Protein AF-A0A2V5TYE3-F1 (afdb_monomer_lite)

Secondary structure (DSSP, 8-state):
-HHHHHHHHHHHHHHHHHHHHHHHTT--HHHHHHHHHHHHHHHHHTTGGGT----TTHHHHHHHHHHHHHHHHT--

Foldseek 3Di:
DVVVVVLVVVCVVCVVVQLVVLVVVVDDNVVSNVLSVVLSVVCVVVPPVVPDDPPPPVVVVVSVVSSVVSVVVVVD

Sequence (76 aa):
MQARDALARLCRTYWYPLYAYVRRQGHSPHDAQDLTQEFFARLLAKNYLGDVDRSKGRFRSFLLASLKHFLANEWD

Radius of gyration: 12.4 Å; chains: 1; bounding box: 36×23×32 Å

pLDDT: mean 78.53, std 13.03, range [48.16, 93.19]

Structure (mmCIF, N/CA/C/O backbone):
data_AF-A0A2V5TYE3-F1
#
_entry.id   AF-A0A2V5TYE3-F1
#
loop_
_atom_site.group_PDB
_atom_site.id
_atom_site.type_symbol
_atom_site.label_atom_id
_atom_site.label_alt_id
_atom_site.label_comp_id
_atom_site.label_asym_id
_atom_site.label_entity_id
_atom_site.label_seq_id
_atom_site.pdbx_PDB_ins_code
_atom_site.Cartn_x
_atom_site.Cartn_y
_atom_site.Cartn_z
_atom_site.occupancy
_atom_site.B_iso_or_equiv
_atom_site.auth_seq_id
_atom_site.auth_comp_id
_atom_site.auth_asym_id
_atom_site.auth_atom_id
_atom_site.pdbx_PDB_model_num
ATOM 1 N N . MET A 1 1 ? -19.651 -7.629 11.193 1.00 52.25 1 MET A N 1
ATOM 2 C CA . MET A 1 1 ? -19.620 -7.362 9.733 1.00 52.25 1 MET A CA 1
ATOM 3 C C . MET A 1 1 ? -18.945 -6.039 9.336 1.00 52.25 1 MET A C 1
ATOM 5 O O . MET A 1 1 ? -18.371 -5.991 8.262 1.00 52.25 1 MET A O 1
ATOM 9 N N . GLN A 1 2 ? -18.883 -5.009 10.191 1.00 58.69 2 GLN A N 1
ATOM 10 C CA . GLN A 1 2 ? -18.354 -3.677 9.821 1.00 58.69 2 GLN A CA 1
ATOM 11 C C . GLN A 1 2 ? -16.860 -3.623 9.426 1.00 58.69 2 GLN A C 1
ATOM 13 O O . GLN A 1 2 ? -16.454 -2.740 8.670 1.00 58.69 2 GLN A O 1
ATOM 18 N N . ALA A 1 3 ? -16.029 -4.555 9.909 1.00 58.78 3 ALA A N 1
ATOM 19 C CA . ALA A 1 3 ? -14.593 -4.556 9.623 1.00 58.78 3 ALA A CA 1
ATOM 20 C C . ALA A 1 3 ? -14.282 -4.804 8.135 1.00 58.78 3 ALA A C 1
ATOM 22 O O . ALA A 1 3 ? -13.446 -4.102 7.576 1.00 58.78 3 ALA A O 1
ATOM 23 N N . ARG A 1 4 ? -14.996 -5.732 7.477 1.00 61.75 4 ARG A N 1
ATOM 24 C CA . ARG A 1 4 ? -14.808 -6.062 6.050 1.00 61.75 4 ARG A CA 1
ATOM 25 C C . ARG A 1 4 ? -15.248 -4.930 5.117 1.00 61.75 4 ARG A C 1
ATOM 27 O O . ARG A 1 4 ? -14.568 -4.662 4.133 1.00 61.75 4 ARG A O 1
ATOM 34 N N . ASP A 1 5 ? -16.321 -4.220 5.448 1.00 67.94 5 ASP A N 1
ATOM 35 C CA . ASP A 1 5 ? -16.813 -3.116 4.611 1.00 67.94 5 ASP A CA 1
ATOM 36 C C . ASP A 1 5 ? -15.941 -1.864 4.730 1.00 67.94 5 ASP A C 1
ATOM 38 O O . ASP A 1 5 ? -15.630 -1.204 3.733 1.00 67.94 5 ASP A O 1
ATOM 42 N N . ALA A 1 6 ? -15.484 -1.555 5.948 1.00 66.88 6 ALA A N 1
ATOM 43 C CA . ALA A 1 6 ? -14.511 -0.491 6.167 1.00 66.88 6 ALA A CA 1
ATOM 44 C C . ALA A 1 6 ? -13.210 -0.781 5.407 1.00 66.88 6 ALA A C 1
ATOM 46 O O . ALA A 1 6 ? -12.633 0.112 4.788 1.00 66.88 6 ALA A O 1
ATOM 47 N N . LEU A 1 7 ? -12.792 -2.044 5.407 1.00 67.56 7 LEU A N 1
ATOM 48 C CA . LEU A 1 7 ? -11.623 -2.516 4.692 1.00 67.56 7 LEU A CA 1
ATOM 49 C C . LEU A 1 7 ? -11.760 -2.384 3.175 1.00 67.56 7 LEU A C 1
ATOM 51 O O . LEU A 1 7 ? -10.882 -1.817 2.533 1.00 67.56 7 LEU A O 1
ATOM 55 N N . ALA A 1 8 ? -12.881 -2.827 2.607 1.00 76.44 8 ALA A N 1
ATOM 56 C CA . ALA A 1 8 ? -13.144 -2.700 1.178 1.00 76.44 8 ALA A CA 1
ATOM 57 C C . ALA A 1 8 ? -13.133 -1.228 0.726 1.00 76.44 8 ALA A C 1
ATOM 59 O O . ALA A 1 8 ? -12.591 -0.905 -0.335 1.00 76.44 8 ALA A O 1
ATOM 60 N N . ARG A 1 9 ? -13.667 -0.313 1.549 1.00 78.44 9 ARG A N 1
ATOM 61 C CA . ARG A 1 9 ? -13.564 1.137 1.308 1.00 78.44 9 ARG A CA 1
ATOM 62 C C . ARG A 1 9 ? -12.127 1.639 1.359 1.00 78.44 9 ARG A C 1
ATOM 64 O O . ARG A 1 9 ? -11.750 2.436 0.502 1.00 78.44 9 ARG A O 1
ATOM 71 N N . LEU A 1 10 ? -11.329 1.192 2.328 1.00 75.19 10 LEU A N 1
ATOM 72 C CA . LEU A 1 10 ? -9.916 1.565 2.430 1.00 75.19 10 LEU A CA 1
ATOM 73 C C . LEU A 1 10 ? -9.121 1.068 1.223 1.00 75.19 10 LEU A C 1
ATOM 75 O O . LEU A 1 10 ? -8.435 1.877 0.604 1.00 75.19 10 LEU A O 1
ATOM 79 N N . CYS A 1 11 ? -9.278 -0.201 0.840 1.00 79.88 11 CYS A N 1
ATOM 80 C CA . CYS A 1 11 ? -8.656 -0.756 -0.358 1.00 79.88 11 CYS A CA 1
ATOM 81 C C . CYS A 1 11 ? -9.012 0.090 -1.581 1.00 79.88 11 CYS A C 1
ATOM 83 O O . CYS A 1 11 ? -8.113 0.601 -2.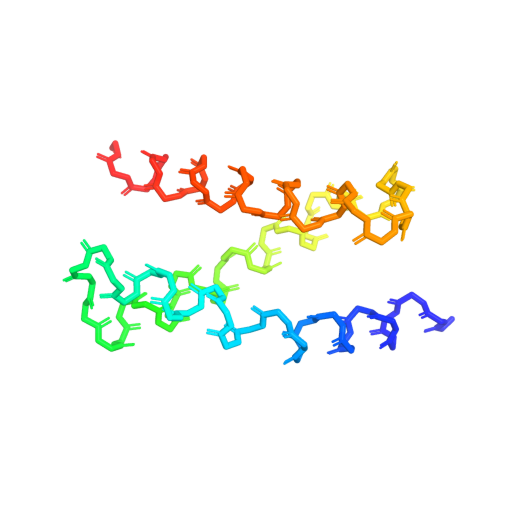226 1.00 79.88 11 CYS A O 1
ATOM 85 N N . ARG A 1 12 ? -10.295 0.371 -1.845 1.00 81.50 12 ARG A N 1
ATOM 86 C CA . ARG A 1 12 ? -10.697 1.199 -3.001 1.00 81.50 12 ARG A CA 1
ATOM 87 C C . ARG A 1 12 ? -10.168 2.636 -2.952 1.00 81.50 12 ARG A C 1
ATOM 89 O O . ARG A 1 12 ? -9.828 3.191 -3.989 1.00 81.50 12 ARG A O 1
ATOM 96 N N . THR A 1 13 ? -10.090 3.234 -1.763 1.00 85.06 13 THR A N 1
ATOM 97 C CA . THR A 1 13 ? -9.633 4.624 -1.589 1.00 85.06 13 THR A CA 1
ATOM 98 C C . THR A 1 13 ? -8.123 4.751 -1.782 1.00 85.06 13 THR A C 1
ATOM 100 O O . THR A 1 13 ? -7.652 5.721 -2.370 1.00 85.06 13 THR A O 1
ATOM 103 N N . TYR A 1 14 ? -7.361 3.779 -1.278 1.00 85.62 14 TYR A N 1
ATOM 104 C CA . TYR A 1 14 ? -5.900 3.823 -1.267 1.00 85.62 14 TYR A CA 1
ATOM 105 C C . TYR A 1 14 ? -5.251 3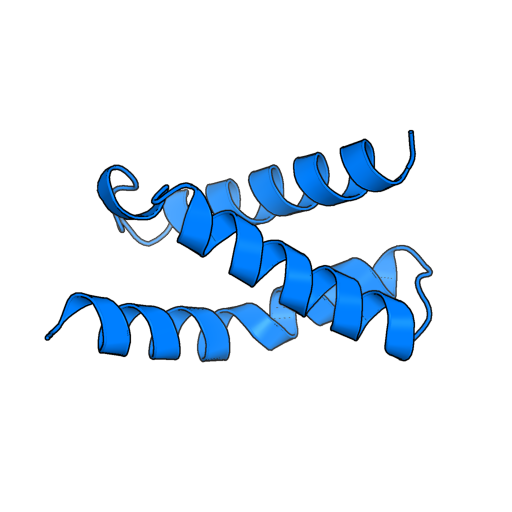.022 -2.398 1.00 85.62 14 TYR A C 1
ATOM 107 O O . TYR A 1 14 ? -4.070 3.226 -2.652 1.00 85.62 14 TYR A O 1
ATOM 115 N N . TRP A 1 15 ? -6.007 2.204 -3.135 1.00 87.38 15 TRP A N 1
ATOM 116 C CA . TRP A 1 15 ? -5.511 1.436 -4.278 1.00 87.38 15 TRP A CA 1
ATOM 117 C C . TRP A 1 15 ? -4.768 2.307 -5.287 1.00 87.38 15 TRP A C 1
ATOM 119 O O . TRP A 1 15 ? -3.590 2.093 -5.551 1.00 87.38 15 TRP A O 1
ATOM 129 N N . TYR A 1 16 ? -5.449 3.321 -5.828 1.00 87.75 16 TYR A N 1
ATOM 130 C CA . TYR A 1 16 ? -4.890 4.156 -6.887 1.00 87.75 16 TYR A CA 1
ATOM 131 C C . TYR A 1 16 ? -3.669 4.978 -6.429 1.00 87.75 16 TYR A C 1
ATOM 133 O O . TYR A 1 16 ? -2.665 4.964 -7.139 1.00 87.75 16 TYR A O 1
ATOM 141 N N . PRO A 1 17 ? -3.677 5.636 -5.249 1.00 89.88 17 PRO A N 1
ATOM 142 C CA . PRO A 1 17 ? -2.488 6.302 -4.718 1.00 89.88 17 PRO A CA 1
ATOM 143 C C . PRO A 1 17 ? -1.270 5.386 -4.550 1.00 89.88 17 PRO A C 1
ATOM 145 O O . PRO A 1 17 ? -0.160 5.799 -4.880 1.00 89.88 17 PRO A O 1
ATOM 148 N N . LEU A 1 18 ? -1.462 4.161 -4.046 1.00 89.38 18 LEU A N 1
ATOM 149 C CA . LEU A 1 18 ? -0.362 3.212 -3.847 1.00 89.38 18 LEU A CA 1
ATOM 150 C C . LEU A 1 18 ? 0.143 2.684 -5.188 1.00 89.38 18 LEU A C 1
ATOM 152 O O . LEU A 1 18 ? 1.336 2.761 -5.449 1.00 89.38 18 LEU A O 1
ATOM 156 N N . TYR A 1 19 ? -0.758 2.265 -6.075 1.00 90.94 19 TYR A N 1
ATOM 157 C CA . TYR A 1 19 ? -0.406 1.844 -7.429 1.00 90.94 19 TYR A CA 1
ATOM 158 C C . TYR A 1 19 ? 0.383 2.930 -8.173 1.00 90.94 19 TYR A C 1
ATOM 160 O O . TYR A 1 19 ? 1.444 2.660 -8.728 1.00 90.94 19 TYR A O 1
ATOM 168 N N . ALA A 1 20 ? -0.082 4.183 -8.138 1.00 91.69 20 ALA A N 1
ATOM 169 C CA . ALA A 1 20 ? 0.622 5.304 -8.756 1.00 91.69 20 ALA A CA 1
ATOM 170 C C . ALA A 1 20 ? 2.007 5.539 -8.129 1.00 91.69 20 ALA A C 1
ATOM 172 O O . ALA A 1 20 ? 2.939 5.922 -8.834 1.00 91.69 20 ALA A O 1
ATOM 173 N N . TYR A 1 21 ? 2.160 5.301 -6.823 1.00 90.50 21 TYR A N 1
ATOM 174 C CA . TYR A 1 21 ? 3.456 5.358 -6.1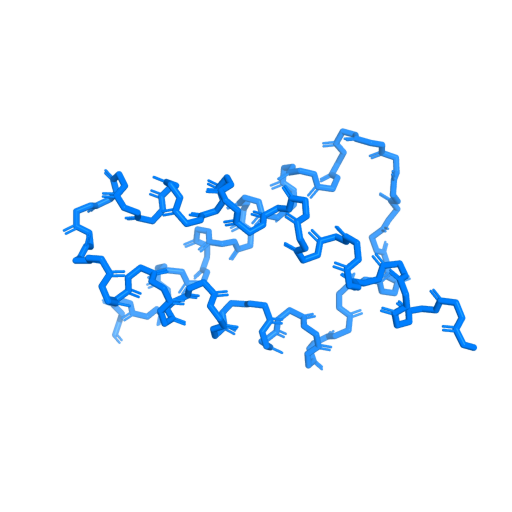51 1.00 90.50 21 TYR A CA 1
ATOM 175 C C . TYR A 1 21 ? 4.401 4.252 -6.640 1.00 90.50 21 TYR A C 1
ATOM 177 O O . TYR A 1 21 ? 5.527 4.564 -7.018 1.00 90.50 21 TYR A O 1
ATOM 185 N N . VAL A 1 22 ? 3.939 2.999 -6.724 1.00 90.94 22 VAL A N 1
ATOM 186 C CA . VAL A 1 22 ? 4.744 1.873 -7.238 1.00 90.94 22 VAL A CA 1
ATOM 187 C C . VAL A 1 22 ? 5.119 2.088 -8.710 1.00 90.94 22 VAL A C 1
ATOM 189 O O . VAL A 1 22 ? 6.280 1.947 -9.084 1.00 90.94 22 VAL A O 1
ATOM 192 N N . ARG A 1 23 ? 4.181 2.558 -9.543 1.00 91.75 23 ARG A N 1
ATOM 193 C CA . ARG A 1 23 ? 4.450 2.937 -10.945 1.00 91.75 23 ARG A CA 1
ATOM 194 C C . ARG A 1 23 ? 5.523 4.014 -11.073 1.00 91.75 23 ARG A C 1
ATOM 196 O O . ARG A 1 23 ? 6.315 3.982 -12.009 1.00 91.75 23 ARG A O 1
ATOM 203 N N . ARG A 1 24 ? 5.562 4.968 -10.139 1.00 90.44 24 ARG A N 1
ATOM 204 C CA . ARG A 1 24 ? 6.584 6.025 -10.102 1.00 90.44 24 ARG A CA 1
ATOM 205 C C . ARG A 1 24 ? 7.966 5.528 -9.688 1.00 90.44 24 ARG A C 1
ATOM 207 O O . ARG A 1 24 ? 8.929 6.242 -9.934 1.00 90.44 24 ARG A O 1
ATOM 214 N N . GLN A 1 25 ? 8.075 4.338 -9.101 1.00 87.62 25 GLN A N 1
ATOM 215 C CA . GLN A 1 25 ? 9.363 3.713 -8.792 1.00 87.62 25 GLN A CA 1
ATOM 216 C C . GLN A 1 25 ? 9.977 2.959 -9.984 1.00 87.62 25 GLN A C 1
ATOM 218 O O . GLN A 1 25 ? 11.074 2.431 -9.861 1.00 87.62 25 GLN A O 1
ATOM 223 N N . GLY A 1 26 ? 9.311 2.939 -11.146 1.00 89.88 26 GLY A N 1
ATOM 224 C CA . GLY A 1 26 ? 9.829 2.308 -12.366 1.00 89.88 26 GLY A CA 1
ATOM 225 C C . GLY A 1 26 ? 9.286 0.905 -12.637 1.00 89.88 26 GLY A C 1
ATOM 226 O O . GLY A 1 26 ? 9.635 0.311 -13.651 1.00 89.88 26 GLY A O 1
ATOM 227 N N . HIS A 1 27 ? 8.395 0.393 -11.784 1.00 90.06 27 HIS A N 1
ATOM 228 C CA . HIS A 1 27 ? 7.733 -0.890 -12.008 1.00 90.06 27 HIS A CA 1
ATOM 229 C C . HIS A 1 27 ? 6.799 -0.855 -13.223 1.00 90.06 27 HIS A C 1
ATOM 231 O O . HIS A 1 27 ? 6.129 0.154 -13.503 1.00 90.06 27 HIS A O 1
ATOM 237 N N . SER A 1 28 ? 6.721 -1.990 -13.923 1.00 93.19 28 SER A N 1
ATOM 238 C CA . SER A 1 28 ? 5.790 -2.159 -15.032 1.00 93.19 28 SER A CA 1
ATOM 239 C C . SER A 1 28 ? 4.334 -2.048 -14.543 1.00 93.19 28 SER A C 1
ATOM 241 O O . SER A 1 28 ? 4.058 -2.158 -13.344 1.00 93.19 28 SER A O 1
ATOM 243 N N . PRO A 1 29 ? 3.362 -1.800 -15.441 1.00 91.62 29 PRO A N 1
ATOM 244 C CA . PRO A 1 29 ? 1.949 -1.787 -15.074 1.00 91.62 29 PRO A CA 1
ATOM 245 C C . PRO A 1 29 ? 1.499 -3.055 -14.346 1.00 91.62 29 PRO A C 1
ATOM 247 O O . PRO A 1 29 ? 0.744 -2.951 -13.382 1.00 91.62 29 PRO A O 1
ATOM 250 N N . HIS A 1 30 ? 1.981 -4.212 -14.804 1.00 92.44 30 HIS A N 1
ATOM 251 C CA . HIS A 1 30 ? 1.622 -5.516 -14.261 1.00 92.44 30 HIS A CA 1
ATOM 252 C C . HIS A 1 30 ? 2.237 -5.709 -12.872 1.00 92.44 30 HIS A C 1
ATOM 254 O O . HIS A 1 30 ? 1.504 -5.896 -11.906 1.00 92.44 30 HIS A O 1
ATOM 260 N N . ASP A 1 31 ? 3.550 -5.492 -12.739 1.00 90.62 31 ASP A N 1
ATOM 261 C CA . ASP A 1 31 ? 4.243 -5.633 -11.451 1.00 90.62 31 ASP A CA 1
ATOM 262 C C . ASP A 1 31 ? 3.678 -4.672 -10.408 1.00 90.62 31 ASP A C 1
ATOM 264 O O . ASP A 1 31 ? 3.466 -5.037 -9.258 1.00 90.62 31 ASP A O 1
ATOM 268 N N . ALA A 1 32 ? 3.374 -3.430 -10.794 1.00 91.38 32 ALA A N 1
ATOM 269 C CA . ALA A 1 32 ? 2.790 -2.469 -9.868 1.00 91.38 32 ALA A CA 1
ATOM 270 C C . ALA A 1 32 ? 1.394 -2.892 -9.390 1.00 91.38 32 ALA A C 1
ATOM 272 O O . ALA A 1 32 ? 1.012 -2.580 -8.259 1.00 91.38 32 ALA A O 1
ATOM 273 N N . GLN A 1 33 ? 0.623 -3.574 -10.236 1.00 91.12 33 GLN A N 1
ATOM 274 C CA . GLN A 1 33 ? -0.688 -4.099 -9.876 1.00 91.12 33 GLN A CA 1
ATOM 275 C C . GLN A 1 33 ? -0.557 -5.288 -8.918 1.00 91.12 33 GLN A C 1
ATOM 277 O O . GLN A 1 33 ? -1.221 -5.285 -7.878 1.00 91.12 33 GLN A O 1
ATOM 282 N N . ASP A 1 34 ? 0.347 -6.220 -9.218 1.00 91.56 34 ASP A N 1
ATOM 283 C CA . ASP A 1 34 ? 0.633 -7.396 -8.393 1.00 91.56 34 ASP A CA 1
ATOM 284 C C . ASP A 1 34 ? 1.191 -6.994 -7.023 1.00 91.56 34 ASP A C 1
ATOM 286 O O . ASP A 1 34 ? 0.628 -7.363 -5.994 1.00 91.56 34 ASP A O 1
ATOM 290 N N . LEU A 1 35 ? 2.199 -6.117 -6.984 1.00 90.88 35 LEU A N 1
ATOM 291 C CA . LEU A 1 35 ? 2.777 -5.584 -5.744 1.00 90.88 35 LEU A CA 1
ATOM 292 C C . LEU A 1 35 ? 1.732 -4.863 -4.886 1.00 90.88 35 LEU A C 1
ATOM 294 O O . LEU A 1 35 ? 1.743 -4.970 -3.661 1.00 90.88 35 LEU A O 1
ATOM 298 N N . THR A 1 36 ? 0.802 -4.136 -5.512 1.00 90.81 36 THR A N 1
ATOM 299 C CA . THR A 1 36 ? -0.283 -3.474 -4.775 1.00 90.81 36 THR A CA 1
ATOM 300 C C . THR A 1 36 ? -1.274 -4.500 -4.210 1.00 90.81 36 THR A C 1
ATOM 302 O O . THR A 1 36 ? -1.710 -4.339 -3.068 1.00 90.81 36 THR A O 1
ATOM 305 N N . GLN A 1 37 ? -1.621 -5.559 -4.959 1.00 88.62 37 GLN A N 1
ATOM 306 C CA . GLN A 1 37 ? -2.478 -6.648 -4.459 1.00 88.62 37 GLN A CA 1
ATOM 307 C C . GLN A 1 37 ? -1.823 -7.373 -3.283 1.00 88.62 37 GLN A C 1
ATOM 309 O O . GLN A 1 37 ? -2.441 -7.493 -2.223 1.00 88.62 37 GLN A O 1
ATOM 314 N N . GLU A 1 38 ? -0.574 -7.798 -3.456 1.00 90.06 38 GLU A N 1
ATOM 315 C CA . GLU A 1 38 ? 0.226 -8.511 -2.462 1.00 90.06 38 GLU A CA 1
ATOM 316 C C . GLU A 1 38 ? 0.385 -7.674 -1.183 1.00 90.06 38 GLU A C 1
ATOM 318 O O . GLU A 1 38 ? 0.152 -8.163 -0.075 1.00 90.06 38 GLU A O 1
ATOM 323 N N . PHE A 1 39 ? 0.669 -6.373 -1.321 1.00 88.75 39 PHE 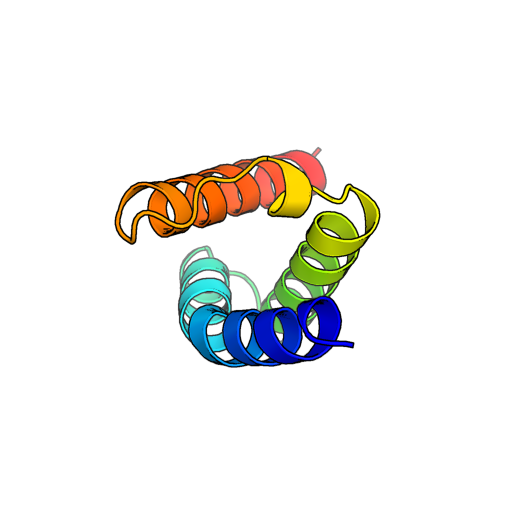A N 1
ATOM 324 C CA . PHE A 1 39 ? 0.743 -5.451 -0.189 1.00 88.75 39 PHE A CA 1
ATOM 325 C C . PHE A 1 39 ? -0.556 -5.435 0.623 1.00 88.75 39 PHE A C 1
ATOM 327 O O . PHE A 1 39 ? -0.522 -5.574 1.849 1.00 88.75 39 PHE A O 1
ATOM 334 N N . PHE A 1 40 ? -1.713 -5.290 -0.036 1.00 85.31 40 PHE A N 1
ATOM 335 C CA . PHE A 1 40 ? -2.991 -5.346 0.668 1.00 85.31 40 PHE A CA 1
ATOM 336 C C . PHE A 1 40 ? -3.217 -6.726 1.290 1.00 85.31 40 PHE A C 1
ATOM 338 O O . PHE A 1 40 ? -3.589 -6.784 2.456 1.00 85.31 40 PHE A O 1
ATOM 345 N N . ALA A 1 41 ? -2.941 -7.825 0.587 1.00 85.56 41 ALA A N 1
ATOM 346 C CA . ALA A 1 41 ? -3.093 -9.176 1.128 1.00 85.56 41 ALA A CA 1
ATOM 347 C C . ALA A 1 41 ? -2.285 -9.374 2.425 1.00 85.56 41 ALA A C 1
ATOM 349 O O . ALA A 1 41 ? -2.837 -9.823 3.435 1.00 85.56 41 ALA A O 1
ATOM 350 N N . ARG A 1 42 ? -1.017 -8.942 2.452 1.00 84.44 42 ARG A N 1
ATOM 351 C CA . ARG A 1 42 ? -0.161 -9.000 3.649 1.00 84.44 42 ARG A CA 1
ATOM 352 C C . ARG A 1 42 ? -0.620 -8.047 4.752 1.00 84.44 42 ARG A C 1
ATOM 354 O O . ARG A 1 42 ? -0.594 -8.419 5.927 1.00 84.44 42 ARG A O 1
ATOM 361 N N . LEU A 1 43 ? -1.080 -6.846 4.397 1.00 80.19 43 LEU A N 1
ATOM 362 C CA . LEU A 1 43 ? -1.635 -5.876 5.348 1.00 80.19 43 LEU A CA 1
ATOM 363 C C . LEU A 1 43 ? -2.863 -6.444 6.078 1.00 80.19 43 LEU A C 1
ATOM 365 O O . LEU A 1 43 ? -3.031 -6.219 7.279 1.00 80.19 43 LEU A O 1
ATOM 369 N N . LEU A 1 44 ? -3.697 -7.202 5.361 1.00 76.56 44 LEU A N 1
ATOM 370 C CA . LEU A 1 44 ? -4.858 -7.899 5.913 1.00 76.56 44 LEU A CA 1
ATOM 371 C C . LEU A 1 44 ? -4.463 -9.101 6.763 1.00 76.56 44 LEU A C 1
ATOM 373 O O . LEU A 1 44 ? -4.988 -9.255 7.864 1.00 76.56 44 LEU A O 1
ATOM 377 N N . ALA A 1 45 ? -3.524 -9.917 6.281 1.00 79.62 45 ALA A N 1
ATOM 378 C CA . ALA A 1 45 ? -3.051 -11.101 6.990 1.00 79.62 45 ALA A CA 1
ATOM 379 C C . ALA A 1 45 ? -2.406 -10.750 8.339 1.00 79.62 45 ALA A C 1
ATOM 381 O O . ALA A 1 45 ? -2.628 -11.441 9.330 1.00 79.62 45 ALA A O 1
ATOM 382 N N . LYS A 1 46 ? -1.655 -9.642 8.407 1.00 70.25 46 LYS A N 1
ATOM 383 C CA . LYS A 1 46 ? -1.005 -9.185 9.644 1.00 70.25 46 LYS A CA 1
ATOM 384 C C . LYS A 1 46 ? -1.924 -8.420 10.606 1.00 70.25 46 LYS A C 1
ATOM 386 O O . LYS A 1 46 ? -1.458 -7.991 11.654 1.00 70.25 46 LYS A O 1
ATOM 391 N N . ASN A 1 47 ? -3.208 -8.241 10.279 1.00 63.31 47 ASN A N 1
ATOM 392 C CA . ASN A 1 47 ? -4.205 -7.560 11.117 1.00 63.31 47 ASN A CA 1
ATOM 393 C C . ASN A 1 47 ? -3.755 -6.185 11.672 1.00 63.31 47 ASN A C 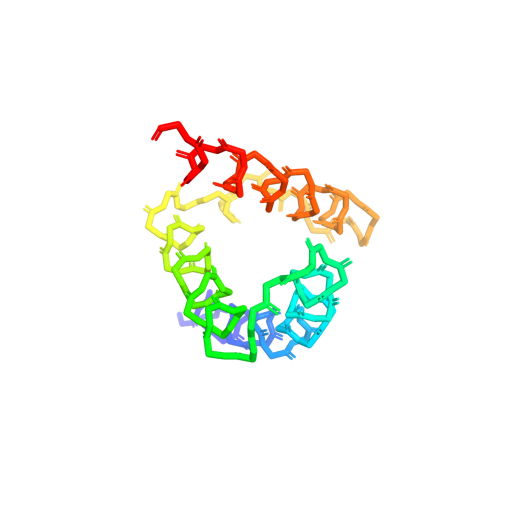1
ATOM 395 O O . ASN A 1 47 ? -4.237 -5.744 12.714 1.00 63.31 47 ASN A O 1
ATOM 399 N N . TYR A 1 48 ? -2.875 -5.462 10.961 1.00 61.38 48 TYR A N 1
ATOM 400 C CA . TYR A 1 48 ? -2.348 -4.149 11.385 1.00 61.38 48 TYR A CA 1
ATOM 401 C C . TYR A 1 48 ? -3.444 -3.099 11.622 1.00 61.38 48 TYR A C 1
ATOM 403 O O . TYR A 1 48 ? -3.231 -2.085 12.276 1.00 61.38 48 TYR A O 1
ATOM 411 N N . LEU A 1 49 ? -4.642 -3.339 11.096 1.00 58.47 49 LEU A N 1
ATOM 412 C CA . LEU A 1 49 ? -5.804 -2.468 11.236 1.00 58.47 49 LEU A CA 1
ATOM 413 C C . LEU A 1 49 ? -6.502 -2.567 12.595 1.00 58.47 49 LEU A C 1
ATOM 415 O O . LEU A 1 49 ? -7.385 -1.749 12.850 1.00 58.47 49 LEU A O 1
ATOM 419 N N . GLY A 1 50 ? -6.137 -3.546 13.429 1.00 56.12 50 GLY A N 1
ATOM 420 C CA . GLY A 1 50 ? -6.631 -3.665 14.801 1.00 56.12 50 GLY A CA 1
ATOM 421 C C . GLY A 1 50 ? -6.105 -2.561 15.723 1.00 56.12 50 GLY A C 1
ATOM 422 O O . GLY A 1 50 ? -6.869 -2.062 16.540 1.00 56.12 50 GLY A O 1
ATOM 423 N N . ASP A 1 51 ? -4.852 -2.134 15.524 1.00 53.88 51 ASP A N 1
ATOM 424 C CA . ASP A 1 51 ? -4.162 -1.157 16.388 1.00 53.88 51 ASP A CA 1
ATOM 425 C C . ASP A 1 51 ? -3.974 0.227 15.758 1.00 53.88 51 ASP A C 1
ATOM 427 O O . ASP A 1 51 ? -3.624 1.191 16.443 1.00 53.88 51 ASP A O 1
ATOM 431 N N . VAL A 1 52 ? -4.192 0.375 14.446 1.00 56.97 52 VAL A N 1
ATOM 432 C CA . VAL A 1 52 ? -3.999 1.681 13.814 1.00 56.97 52 VAL A CA 1
ATOM 433 C C . VAL A 1 52 ? -5.201 2.585 14.075 1.00 56.97 52 VAL A C 1
ATOM 435 O O . VAL A 1 52 ? -6.245 2.502 13.421 1.00 56.97 52 VAL A O 1
ATOM 438 N N . ASP A 1 53 ? -4.995 3.511 15.008 1.00 56.44 53 ASP A N 1
ATOM 439 C CA . ASP A 1 53 ? -5.852 4.662 15.251 1.00 56.44 53 ASP A CA 1
ATOM 440 C C . ASP A 1 53 ? -6.099 5.414 13.930 1.00 56.44 53 ASP A C 1
ATOM 442 O O . ASP A 1 53 ? -5.198 5.990 13.307 1.00 56.44 53 ASP A O 1
ATOM 446 N N . ARG A 1 54 ? -7.357 5.372 13.480 1.00 57.62 54 ARG A N 1
ATOM 447 C CA . ARG A 1 54 ? -7.825 5.918 12.199 1.00 57.62 54 ARG A CA 1
ATOM 448 C C . ARG A 1 54 ? -7.857 7.447 12.171 1.00 57.62 54 ARG A C 1
ATOM 450 O O . ARG A 1 54 ? -8.434 8.009 11.234 1.00 57.62 54 ARG A O 1
ATOM 457 N N . SER A 1 55 ? -7.266 8.140 13.150 1.00 58.72 55 SER A N 1
ATOM 458 C CA . SER A 1 55 ? -7.111 9.591 13.078 1.00 58.72 55 SER A CA 1
ATOM 459 C C . SER A 1 55 ? -6.419 9.953 11.751 1.00 58.72 55 SER A C 1
ATOM 461 O O . SER A 1 55 ? -5.302 9.523 11.456 1.00 58.72 55 SER A O 1
ATOM 463 N N . LYS A 1 56 ? -7.156 10.665 10.883 1.00 56.03 56 LYS A N 1
ATOM 464 C CA . LYS A 1 56 ? -7.000 10.718 9.410 1.00 56.03 56 LYS A CA 1
ATOM 465 C C . LYS A 1 56 ? -5.594 11.063 8.871 1.00 56.03 56 LYS A C 1
ATOM 467 O O . LYS A 1 56 ? -5.365 10.909 7.672 1.00 56.03 56 LYS A O 1
ATOM 472 N N . GLY A 1 57 ? -4.665 11.513 9.718 1.00 61.34 57 GLY A N 1
ATOM 473 C CA . GLY A 1 57 ? -3.273 11.819 9.371 1.00 61.34 57 GLY A CA 1
ATOM 474 C C . GLY A 1 57 ? -2.285 10.659 9.553 1.00 61.34 57 GLY A C 1
ATOM 475 O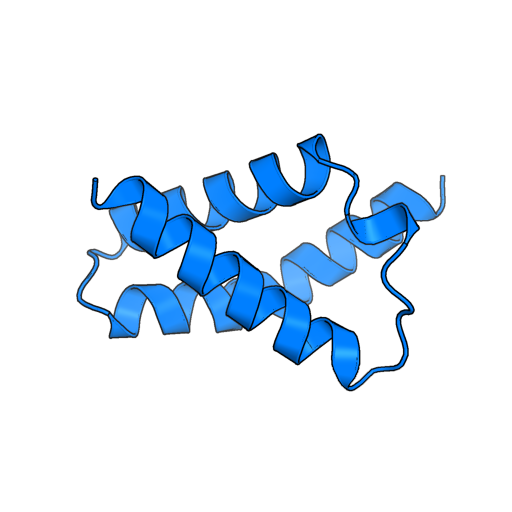 O . GLY A 1 57 ? -1.440 10.451 8.686 1.00 61.34 57 GLY A O 1
ATOM 476 N N . ARG A 1 58 ? -2.395 9.861 10.626 1.00 70.62 58 ARG A N 1
ATOM 477 C CA . ARG A 1 58 ? -1.416 8.791 10.918 1.00 70.62 58 ARG A CA 1
ATOM 478 C C . ARG A 1 58 ? -1.562 7.597 9.983 1.00 70.62 58 ARG A C 1
ATOM 480 O O . ARG A 1 58 ? -0.559 7.017 9.579 1.00 70.62 58 ARG A O 1
ATOM 487 N N . PHE A 1 59 ? -2.789 7.291 9.564 1.00 77.38 59 PHE A N 1
ATOM 488 C CA . PHE A 1 59 ? -3.063 6.147 8.695 1.00 77.38 59 PHE A CA 1
ATOM 489 C C . PHE A 1 59 ? -2.373 6.248 7.328 1.00 77.38 59 PHE A C 1
ATOM 491 O O . PHE A 1 59 ? -1.813 5.267 6.853 1.00 77.38 59 PHE A O 1
ATOM 498 N N . ARG A 1 60 ? -2.365 7.436 6.705 1.00 78.06 60 ARG A N 1
ATOM 499 C CA . ARG A 1 60 ? -1.719 7.648 5.396 1.00 78.06 60 ARG A CA 1
ATOM 500 C C . ARG A 1 60 ? -0.209 7.463 5.475 1.00 78.06 60 ARG A C 1
ATOM 502 O O . ARG A 1 60 ? 0.361 6.748 4.656 1.00 78.06 60 ARG A O 1
ATOM 509 N N . SER A 1 61 ? 0.417 8.083 6.473 1.00 82.25 61 SER A N 1
ATOM 510 C CA . SER A 1 61 ? 1.856 7.963 6.704 1.00 82.25 61 SER A CA 1
ATOM 511 C C . SER A 1 61 ? 2.247 6.529 7.052 1.00 82.25 61 SER A C 1
ATOM 513 O O . SER A 1 61 ? 3.227 6.026 6.514 1.00 82.25 61 SER A O 1
ATOM 515 N N . PHE A 1 62 ? 1.442 5.846 7.873 1.00 82.44 62 PHE A N 1
ATOM 516 C CA . PHE A 1 62 ? 1.619 4.430 8.192 1.00 82.44 62 PHE A CA 1
ATOM 517 C C . PHE A 1 62 ? 1.547 3.544 6.944 1.00 82.44 62 PHE A C 1
ATOM 519 O O . PHE A 1 62 ? 2.416 2.698 6.745 1.00 82.44 62 PHE A O 1
ATOM 526 N N . LEU A 1 63 ? 0.550 3.756 6.079 1.00 84.12 63 LEU A N 1
ATOM 527 C CA . LEU A 1 63 ? 0.393 2.995 4.837 1.00 84.12 63 LEU A CA 1
ATOM 528 C C . LEU A 1 63 ? 1.577 3.186 3.898 1.00 84.12 63 LEU A C 1
ATOM 530 O O . LEU A 1 63 ? 2.082 2.216 3.344 1.00 84.12 63 LEU A O 1
ATOM 534 N N . LEU A 1 64 ? 2.030 4.430 3.740 1.00 85.44 64 LEU A N 1
ATOM 535 C CA . LEU A 1 64 ? 3.152 4.742 2.866 1.00 85.44 64 LEU A CA 1
ATOM 536 C C . LEU A 1 64 ? 4.469 4.175 3.410 1.00 85.44 64 LEU A C 1
ATOM 538 O O . LEU A 1 64 ? 5.256 3.634 2.640 1.00 85.44 64 LEU A O 1
ATOM 542 N N . ALA A 1 65 ? 4.706 4.280 4.721 1.00 87.12 65 ALA A N 1
ATOM 543 C CA . ALA A 1 65 ? 5.862 3.662 5.365 1.00 87.12 65 ALA A CA 1
ATOM 544 C C . ALA A 1 65 ? 5.827 2.135 5.201 1.00 87.12 65 ALA A C 1
ATOM 546 O O . ALA A 1 65 ? 6.806 1.547 4.753 1.00 87.12 65 ALA A O 1
ATOM 547 N N . SER A 1 66 ? 4.678 1.509 5.467 1.00 86.31 66 SER A N 1
ATOM 548 C CA . SER A 1 66 ? 4.490 0.063 5.303 1.00 86.31 66 SER A CA 1
ATOM 549 C C . SER A 1 66 ? 4.714 -0.385 3.858 1.00 86.31 66 SER A C 1
ATOM 551 O O . SER A 1 66 ? 5.370 -1.398 3.641 1.00 86.31 66 SER A O 1
ATOM 553 N N . LEU A 1 67 ? 4.225 0.373 2.868 1.00 87.75 67 LEU A N 1
ATOM 554 C CA . LEU A 1 67 ? 4.450 0.074 1.452 1.00 87.75 67 LEU A CA 1
ATOM 555 C C . LEU A 1 67 ? 5.936 0.170 1.092 1.00 87.75 67 LEU A C 1
ATOM 557 O O . LEU A 1 67 ? 6.451 -0.704 0.410 1.00 87.75 67 LEU A O 1
ATOM 561 N N . LYS A 1 68 ? 6.645 1.200 1.569 1.00 88.50 68 LYS A N 1
ATOM 562 C CA . LYS A 1 68 ? 8.093 1.329 1.349 1.00 88.50 68 LYS A CA 1
ATOM 563 C C . LYS A 1 68 ? 8.868 0.150 1.934 1.00 88.50 68 LYS A C 1
ATOM 565 O O . LYS A 1 68 ? 9.738 -0.380 1.258 1.00 88.50 68 LYS A O 1
ATOM 570 N N . HIS A 1 69 ? 8.538 -0.264 3.158 1.00 87.38 69 HIS A N 1
ATOM 571 C CA . HIS A 1 69 ? 9.148 -1.443 3.778 1.00 87.38 69 HIS A CA 1
ATOM 572 C C . HIS A 1 69 ? 8.832 -2.725 3.005 1.00 87.38 69 HIS A C 1
ATOM 574 O O . HIS A 1 69 ? 9.721 -3.543 2.810 1.00 87.38 69 HIS A O 1
ATOM 580 N N . PHE A 1 70 ? 7.591 -2.884 2.538 1.00 87.75 70 PHE A N 1
ATOM 581 C CA . PHE A 1 70 ? 7.189 -4.016 1.708 1.00 87.75 70 PHE A CA 1
ATOM 582 C C . PHE A 1 70 ? 7.987 -4.075 0.399 1.00 87.75 70 PHE A C 1
ATOM 584 O O . PHE A 1 70 ? 8.561 -5.112 0.097 1.00 87.75 70 PHE A O 1
ATOM 591 N N . LEU A 1 71 ? 8.088 -2.959 -0.328 1.00 86.75 71 LEU A N 1
ATOM 592 C CA . LEU A 1 71 ? 8.834 -2.893 -1.588 1.00 86.75 71 LEU A CA 1
ATOM 593 C C . LEU A 1 71 ? 10.336 -3.122 -1.385 1.00 86.75 71 LEU A C 1
ATOM 595 O O . LEU A 1 71 ? 10.953 -3.798 -2.195 1.00 86.75 71 LEU A O 1
ATOM 599 N N . ALA A 1 72 ? 10.913 -2.605 -0.296 1.00 85.75 72 ALA A N 1
ATOM 600 C CA . ALA A 1 72 ? 12.317 -2.838 0.033 1.00 85.75 72 ALA A CA 1
ATOM 601 C C . ALA A 1 72 ? 12.609 -4.311 0.367 1.00 85.75 72 ALA A C 1
ATOM 603 O O . ALA A 1 72 ? 13.676 -4.800 0.032 1.00 85.75 72 ALA A O 1
ATOM 604 N N . ASN A 1 73 ? 11.668 -5.016 1.003 1.00 79.38 73 ASN A N 1
ATOM 605 C CA . ASN A 1 73 ? 11.817 -6.431 1.351 1.00 79.38 73 ASN A CA 1
ATOM 606 C C . ASN A 1 73 ? 11.565 -7.384 0.169 1.00 79.38 73 ASN A C 1
ATOM 608 O O . ASN A 1 73 ? 11.900 -8.554 0.264 1.00 79.38 73 ASN A O 1
ATOM 612 N N . GLU A 1 74 ? 10.927 -6.922 -0.907 1.00 69.00 74 GLU A N 1
ATOM 613 C CA . GLU A 1 74 ? 10.795 -7.675 -2.169 1.00 69.00 74 GLU A CA 1
ATOM 614 C C . GLU A 1 74 ? 11.990 -7.437 -3.115 1.00 69.00 74 GLU A C 1
ATOM 616 O O . GLU A 1 74 ? 12.067 -8.051 -4.173 1.00 69.00 74 GLU A O 1
ATOM 621 N N . TRP A 1 75 ? 12.900 -6.523 -2.761 1.00 56.66 75 TRP A N 1
ATOM 622 C CA . TRP A 1 75 ? 14.132 -6.226 -3.505 1.00 56.66 75 TRP A CA 1
ATOM 623 C C . TRP A 1 75 ? 15.381 -6.913 -2.914 1.00 56.66 75 TRP A C 1
ATOM 625 O O . TRP A 1 75 ? 16.481 -6.641 -3.398 1.00 56.66 75 TRP A O 1
ATOM 635 N N . ASP A 1 76 ? 15.222 -7.767 -1.894 1.00 48.16 76 ASP A N 1
ATOM 636 C CA . ASP A 1 76 ? 16.289 -8.592 -1.293 1.00 48.16 76 ASP A CA 1
ATOM 637 C C . ASP A 1 76 ? 16.246 -10.038 -1.817 1.00 48.16 76 ASP A C 1
ATOM 639 O O . ASP A 1 76 ? 15.125 -10.593 -1.926 1.00 48.16 76 ASP A O 1
#